Protein AF-A0A396MH64-F1 (afdb_monomer)

Solvent-accessible surface area (backbone atoms only — not comparable to full-atom values): 8131 Å² total; per-residue (Å²): 138,80,82,81,81,84,85,83,88,83,88,75,66,92,89,72,87,84,87,52,98,90,61,86,86,77,86,76,85,70,89,71,80,90,71,83,78,87,67,83,77,67,87,43,72,72,58,65,64,48,90,70,79,46,78,64,88,75,57,76,80,69,100,75,78,72,65,45,98,87,74,48,70,90,85,87,75,62,83,57,73,63,81,90,73,76,70,71,47,77,49,74,50,68,47,98,88,69,49,79,46,77,48,75,50,77,72,130

Nearest PDB structures (foldseek):
  9c3c-assembly1_b  TM=2.239E-01  e=9.172E+00  Oryctolagus cuniculus
  8yt8-assembly1_D  TM=1.771E-01  e=8.077E+00  Mus musculus

Radius of gyration: 21.37 Å; Cα contacts (8 Å, |Δi|>4): 61; chains: 1; bounding box: 52×40×42 Å

Secondary structure (DSSP, 8-state):
----------PPPTT-----TT--------PPP----------SHHHHT-SS----S-----SS-PPPTTS---------S-TTPPPPEEEEEE-TTS-EEEEEE---

Sequence (108 aa):
MGEDLYRVEIILKEGVIIGGPEIKTYRTIGYAESVEFYSPIYDTPEKIVDEKPDIRTTLYWNPYLQIGPDGTAQIEFYSNDLENQQYDIAIEGITPDGKTCKYQIINK

Structure (mmCIF, N/CA/C/O backbone):
data_AF-A0A396MH64-F1
#
_entry.id   AF-A0A396MH64-F1
#
loop_
_atom_site.group_PDB
_atom_site.id
_atom_site.type_symbol
_atom_site.label_atom_id
_atom_site.label_alt_id
_atom_site.label_comp_id
_atom_site.label_asym_id
_atom_site.label_entity_id
_atom_site.label_seq_id
_atom_site.pdbx_PDB_ins_code
_atom_site.Cartn_x
_atom_site.Cartn_y
_atom_site.Cartn_z
_atom_site.occupancy
_atom_site.B_iso_or_equiv
_atom_site.auth_seq_id
_atom_site.auth_comp_id
_atom_site.auth_asym_id
_atom_site.auth_atom_id
_atom_site.pdbx_PDB_model_num
ATOM 1 N N . MET A 1 1 ? -17.823 27.208 14.690 1.00 37.03 1 MET A N 1
ATOM 2 C CA . MET A 1 1 ? -19.199 26.690 14.578 1.00 37.03 1 MET A CA 1
ATOM 3 C C . MET A 1 1 ? -19.413 26.497 13.085 1.00 37.03 1 MET A C 1
ATOM 5 O O . MET A 1 1 ? -19.597 27.482 12.389 1.00 37.03 1 MET A O 1
ATOM 9 N N . GLY A 1 2 ? -19.085 25.304 12.585 1.00 45.47 2 GLY A N 1
ATOM 10 C CA . GLY A 1 2 ? -19.062 25.005 11.149 1.00 45.47 2 GLY A CA 1
ATOM 11 C C . GLY A 1 2 ? -20.457 24.614 10.691 1.00 45.47 2 GLY A C 1
ATOM 12 O O . GLY A 1 2 ? -21.160 23.935 11.431 1.00 45.47 2 GLY A O 1
ATOM 13 N N . GLU A 1 3 ? -20.873 25.101 9.530 1.00 49.53 3 GLU A N 1
ATOM 14 C CA . GLU A 1 3 ? -22.173 24.767 8.958 1.00 49.53 3 GLU A CA 1
ATOM 15 C C . GLU A 1 3 ? -22.172 23.303 8.511 1.00 49.53 3 GLU A C 1
ATOM 17 O O . GLU A 1 3 ? -21.411 22.916 7.622 1.00 49.53 3 GLU A O 1
ATOM 22 N N . ASP A 1 4 ? -23.011 22.482 9.141 1.00 51.47 4 ASP A N 1
ATOM 23 C CA . ASP A 1 4 ? -23.250 21.115 8.696 1.00 51.47 4 ASP A CA 1
ATOM 24 C C . ASP A 1 4 ? -23.993 21.158 7.354 1.00 51.47 4 ASP A C 1
ATOM 26 O O . ASP A 1 4 ? -25.155 21.560 7.258 1.00 51.47 4 ASP A O 1
ATOM 30 N N . LEU A 1 5 ? -23.288 20.782 6.287 1.00 47.69 5 LEU A N 1
ATOM 31 C CA . LEU A 1 5 ? -23.812 20.769 4.928 1.00 47.69 5 LEU A CA 1
ATOM 32 C C . LEU A 1 5 ? -24.744 19.562 4.746 1.00 47.69 5 LEU A C 1
ATOM 34 O O . LEU A 1 5 ? -24.295 18.434 4.536 1.00 47.69 5 LEU A O 1
ATOM 38 N N . TYR A 1 6 ? -26.053 19.794 4.795 1.00 57.09 6 TYR A N 1
ATOM 39 C CA . TYR A 1 6 ? -27.051 18.770 4.485 1.00 57.09 6 TYR A CA 1
ATOM 40 C C . TYR A 1 6 ? -27.000 18.400 2.993 1.00 57.09 6 TYR A C 1
ATOM 42 O O . TYR A 1 6 ? -27.158 19.258 2.122 1.00 57.09 6 TYR A O 1
ATOM 50 N N . ARG A 1 7 ? -26.802 17.110 2.683 1.00 58.75 7 ARG A N 1
ATOM 51 C CA . ARG A 1 7 ? -26.893 16.564 1.318 1.00 58.75 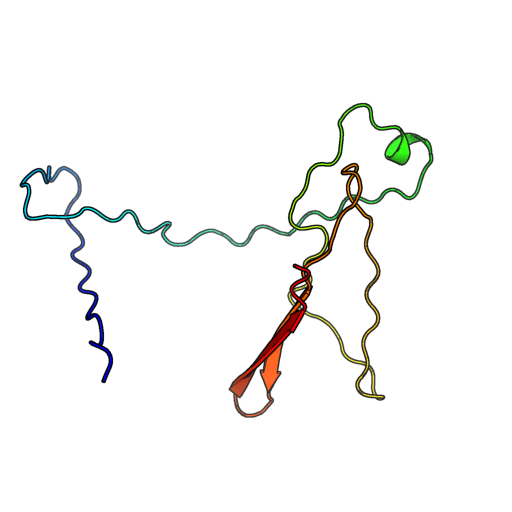7 ARG A CA 1
ATOM 52 C C . ARG A 1 7 ? -28.277 15.950 1.099 1.00 58.75 7 ARG A C 1
ATOM 54 O O . ARG A 1 7 ? -28.659 15.028 1.811 1.00 58.75 7 ARG A O 1
ATOM 61 N N . VAL A 1 8 ? -28.994 16.427 0.083 1.00 63.81 8 VAL A N 1
ATOM 62 C CA . VAL A 1 8 ? -30.247 15.831 -0.404 1.00 63.81 8 VAL A CA 1
ATOM 63 C C . VAL A 1 8 ? -29.987 15.236 -1.785 1.00 63.81 8 VAL A C 1
ATOM 65 O O . VAL A 1 8 ? -29.501 15.933 -2.674 1.00 63.81 8 VAL A O 1
ATOM 68 N N . GLU A 1 9 ? -30.303 13.955 -1.965 1.00 64.38 9 GLU A N 1
ATOM 69 C CA . GLU A 1 9 ? -30.192 13.258 -3.250 1.00 64.38 9 GLU A CA 1
ATOM 70 C C . GLU A 1 9 ? -31.588 13.070 -3.859 1.00 64.38 9 GLU A C 1
ATOM 72 O O . GLU A 1 9 ? -32.482 12.506 -3.230 1.00 64.38 9 GLU A O 1
ATOM 77 N N . ILE A 1 10 ? -31.788 13.561 -5.086 1.00 69.31 10 ILE A N 1
ATOM 78 C CA . ILE A 1 10 ? -33.039 13.417 -5.842 1.00 69.31 10 ILE A CA 1
ATOM 79 C C . ILE A 1 10 ? -32.741 12.568 -7.078 1.00 69.31 10 ILE A C 1
ATOM 81 O O . ILE A 1 10 ? -32.018 12.999 -7.974 1.00 69.31 10 ILE A O 1
ATOM 85 N N . ILE A 1 11 ? -33.303 11.360 -7.126 1.00 70.25 11 ILE A N 1
ATOM 86 C CA . ILE A 1 11 ? -33.163 10.442 -8.261 1.00 70.25 11 ILE A CA 1
ATOM 87 C C . ILE A 1 11 ? -34.317 10.697 -9.232 1.00 70.25 11 ILE A C 1
ATOM 89 O O . ILE A 1 11 ? -35.487 10.543 -8.880 1.00 70.25 11 ILE A O 1
ATOM 93 N N . LEU A 1 12 ? -33.988 11.098 -10.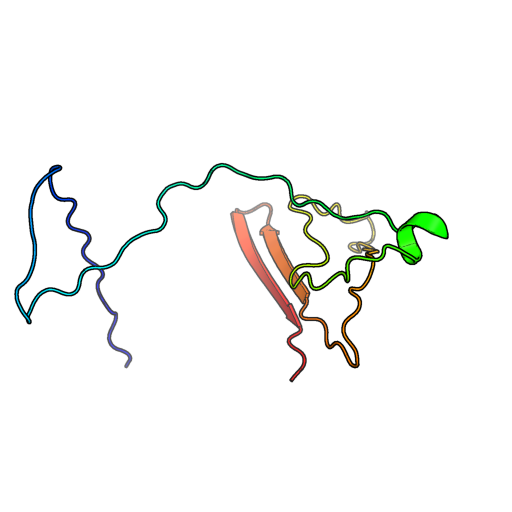458 1.00 68.62 12 LEU A N 1
ATOM 94 C CA . LEU A 1 12 ? -34.969 11.348 -11.510 1.00 68.62 12 LEU A CA 1
ATOM 95 C C . LEU A 1 12 ? -35.208 10.086 -12.342 1.00 68.62 12 LEU A C 1
ATOM 97 O O . LEU A 1 12 ? -34.327 9.240 -12.485 1.00 68.62 12 LEU A O 1
ATOM 101 N N . LYS A 1 13 ? -36.410 9.975 -12.914 1.00 67.12 13 LYS A N 1
ATOM 102 C CA . LYS A 1 13 ? -36.702 8.946 -13.918 1.00 67.12 13 LYS A CA 1
ATOM 103 C C . LYS A 1 13 ? -35.888 9.203 -15.188 1.00 67.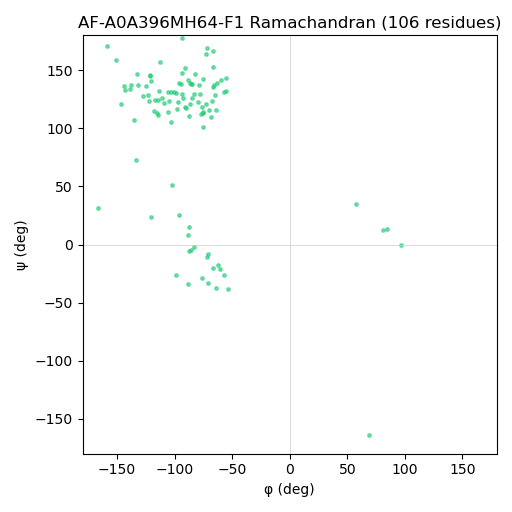12 13 LYS A C 1
ATOM 105 O O . LYS A 1 13 ? -35.546 10.342 -15.505 1.00 67.12 13 LYS A O 1
ATOM 110 N N . GLU A 1 14 ? -35.605 8.133 -15.916 1.00 65.62 14 GLU A N 1
ATOM 111 C CA . GLU A 1 14 ? -34.857 8.176 -17.170 1.00 65.62 14 GLU A CA 1
ATOM 112 C C . GLU A 1 14 ? -35.543 9.105 -18.194 1.00 65.62 14 GLU A C 1
ATOM 114 O O . GLU A 1 14 ? -36.759 9.045 -18.380 1.00 65.62 14 GLU A O 1
ATOM 119 N N . GLY A 1 15 ? -34.773 10.008 -18.814 1.00 62.59 15 GLY A N 1
ATOM 120 C CA . GLY A 1 15 ? -35.264 10.976 -19.808 1.00 62.59 15 GLY A CA 1
ATOM 121 C C . GLY A 1 15 ? -35.603 12.382 -19.288 1.00 62.59 15 GLY A C 1
ATOM 122 O O . GLY A 1 15 ? -35.983 13.240 -20.085 1.00 62.59 15 GLY A O 1
ATOM 123 N N . VAL A 1 16 ? -35.452 12.665 -17.989 1.00 68.62 16 VAL A N 1
ATOM 124 C CA . VAL A 1 16 ? -35.652 14.024 -17.450 1.00 68.62 16 VAL A CA 1
ATOM 125 C C . VAL A 1 16 ? -34.418 14.899 -17.710 1.00 68.62 16 VAL A C 1
ATOM 127 O O . VAL A 1 16 ? -33.320 14.581 -17.257 1.00 68.62 16 VAL A O 1
ATOM 130 N N . ILE A 1 17 ? -34.599 16.029 -18.404 1.00 66.12 17 ILE A N 1
ATOM 131 C CA . ILE A 1 17 ? -33.549 17.037 -18.628 1.00 66.12 17 ILE A CA 1
ATOM 132 C C . ILE A 1 17 ? -33.624 18.108 -17.530 1.00 66.12 17 ILE A C 1
ATOM 134 O O . ILE A 1 17 ? -34.668 18.725 -17.329 1.00 66.12 17 ILE A O 1
ATOM 138 N N . ILE A 1 18 ? -32.506 18.347 -16.843 1.00 66.88 18 ILE A N 1
ATOM 139 C CA . ILE A 1 18 ? -32.343 19.375 -15.801 1.00 66.88 18 ILE A CA 1
ATOM 140 C C . ILE A 1 18 ? -31.347 20.431 -16.296 1.00 66.88 18 ILE A C 1
ATOM 142 O O . ILE A 1 18 ? -30.288 20.076 -16.806 1.00 66.88 18 ILE A O 1
ATOM 146 N N . GLY A 1 19 ? -31.675 21.723 -16.167 1.00 60.31 19 GLY A N 1
ATOM 147 C CA . GLY A 1 19 ? -30.863 22.791 -16.773 1.00 60.31 19 GLY A CA 1
ATOM 148 C C . GLY A 1 19 ? -31.156 24.217 -16.300 1.00 60.31 19 GLY A C 1
ATOM 149 O O . GLY A 1 19 ? -31.019 25.152 -17.083 1.00 60.31 19 GLY A O 1
ATOM 150 N N . GLY A 1 20 ? -31.580 24.400 -15.046 1.00 61.88 20 GLY A N 1
ATOM 151 C CA . GLY A 1 20 ? -31.707 25.728 -14.434 1.00 61.88 20 GLY A CA 1
ATOM 152 C C . GLY A 1 20 ? -30.444 26.118 -13.648 1.00 61.88 20 GLY A C 1
ATOM 153 O O . GLY A 1 20 ? -29.826 25.238 -13.050 1.00 61.88 20 GLY A O 1
ATOM 154 N N . PRO A 1 21 ? -30.070 27.411 -13.583 1.00 59.66 21 PRO A N 1
ATOM 155 C CA . PRO A 1 21 ? -28.871 27.885 -12.875 1.00 59.66 21 PRO A CA 1
ATOM 156 C C . PRO A 1 21 ? -28.880 27.610 -11.360 1.00 59.66 21 PRO A C 1
ATOM 158 O O . PRO A 1 21 ? -27.825 27.626 -10.731 1.00 59.66 21 PRO A O 1
ATOM 161 N N . GLU A 1 22 ? -30.048 27.324 -10.779 1.00 64.38 22 GLU A N 1
ATOM 162 C CA . GLU A 1 22 ? -30.215 27.012 -9.352 1.00 64.38 22 GLU A CA 1
ATOM 163 C C . GLU A 1 22 ? -30.022 25.522 -9.013 1.00 64.38 22 GLU A C 1
ATOM 165 O O . GLU A 1 22 ? -30.020 25.151 -7.841 1.00 64.38 22 GLU A O 1
ATOM 170 N N . ILE A 1 23 ? -29.836 24.649 -10.013 1.00 66.19 23 ILE A N 1
ATOM 171 C CA . ILE A 1 23 ? -29.702 23.198 -9.818 1.00 66.19 23 ILE A CA 1
ATOM 172 C C . ILE A 1 23 ? -28.289 22.757 -10.210 1.00 66.19 23 ILE A C 1
ATOM 174 O O . ILE A 1 23 ? -27.930 22.734 -11.387 1.00 66.19 23 ILE A O 1
ATOM 178 N 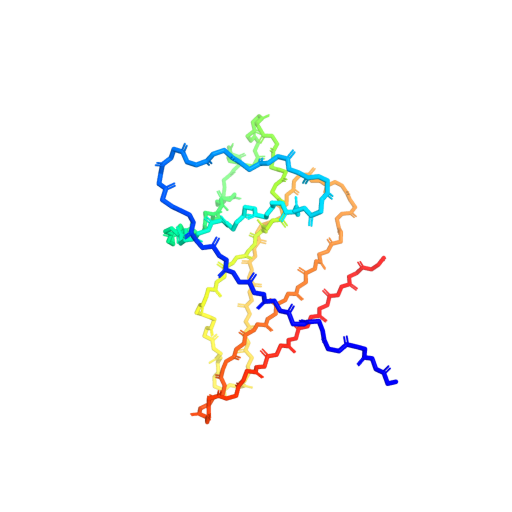N . LYS A 1 24 ? -27.486 22.337 -9.225 1.00 61.81 24 LYS A N 1
ATOM 179 C CA . LYS A 1 24 ? -26.210 21.651 -9.479 1.00 61.81 24 LYS A CA 1
ATOM 180 C C . LYS A 1 24 ? -26.441 20.153 -9.636 1.00 61.81 24 LYS A C 1
ATOM 182 O O . LYS A 1 24 ? -26.913 19.488 -8.719 1.00 61.81 24 LYS A O 1
ATOM 187 N N . THR A 1 25 ? -26.059 19.622 -10.792 1.00 65.50 25 THR A N 1
ATOM 188 C CA . THR A 1 25 ? -26.082 18.179 -11.047 1.00 65.50 25 THR A CA 1
ATOM 189 C C . THR A 1 25 ? -24.798 17.554 -10.515 1.00 65.50 25 THR A C 1
ATOM 191 O O . THR A 1 25 ? -23.704 17.967 -10.895 1.00 65.50 25 THR A O 1
ATOM 194 N N . TYR A 1 26 ? -24.929 16.539 -9.663 1.00 62.47 26 TYR A N 1
ATOM 195 C CA . TYR A 1 26 ? -23.813 15.715 -9.211 1.00 62.47 26 TYR A CA 1
ATOM 196 C C . TYR A 1 26 ? -24.012 14.296 -9.731 1.00 62.47 26 TYR A C 1
ATOM 198 O O . TYR A 1 26 ? -25.043 13.675 -9.487 1.00 62.47 26 TYR A O 1
ATOM 206 N N . ARG A 1 27 ? -23.021 13.776 -10.455 1.00 63.34 27 ARG A N 1
ATOM 207 C CA . ARG A 1 27 ? -22.994 12.370 -10.850 1.00 63.34 27 ARG A CA 1
ATOM 208 C C . ARG A 1 27 ? -22.328 11.582 -9.730 1.00 63.34 27 ARG A C 1
ATOM 210 O O . ARG A 1 27 ? -21.131 11.737 -9.509 1.00 63.34 27 ARG A O 1
ATOM 217 N N . THR A 1 28 ? -23.098 10.756 -9.026 1.00 63.81 28 THR A N 1
ATOM 218 C CA . THR A 1 28 ? -22.505 9.728 -8.166 1.00 63.81 28 THR A CA 1
ATOM 219 C C . THR A 1 28 ? -21.980 8.597 -9.044 1.00 63.81 28 THR A C 1
ATOM 221 O O . THR A 1 28 ? -22.578 8.271 -10.072 1.00 63.81 28 THR A O 1
ATOM 224 N N . ILE A 1 29 ? -20.845 8.020 -8.665 1.00 67.12 29 ILE A N 1
ATOM 225 C CA . ILE A 1 29 ? -20.185 6.941 -9.417 1.00 67.12 29 ILE A CA 1
ATOM 226 C C . ILE A 1 29 ? -20.987 5.627 -9.324 1.00 67.12 29 ILE A C 1
ATOM 228 O O . ILE A 1 29 ? -20.723 4.690 -10.068 1.00 67.12 29 ILE A O 1
ATOM 232 N N . GLY A 1 30 ? -22.022 5.594 -8.473 1.00 73.19 30 GLY A N 1
ATOM 233 C CA . GLY A 1 30 ? -22.876 4.432 -8.260 1.00 73.19 30 GLY A CA 1
ATOM 234 C C . GLY A 1 30 ? -22.133 3.297 -7.559 1.00 73.19 30 GLY A C 1
ATOM 235 O O . GLY A 1 30 ? -21.073 3.497 -6.966 1.00 73.19 30 GLY A O 1
ATOM 236 N N . TYR A 1 31 ? -22.715 2.102 -7.616 1.00 67.94 31 TYR A N 1
ATOM 237 C CA . TYR A 1 31 ? -22.045 0.872 -7.211 1.00 67.94 31 TYR A CA 1
ATOM 238 C C . TYR A 1 31 ? -20.995 0.504 -8.266 1.00 67.94 31 TYR A C 1
ATOM 240 O O . TYR A 1 31 ? -21.337 0.320 -9.434 1.00 67.94 31 TYR A O 1
ATOM 248 N N . ALA A 1 32 ? -19.733 0.406 -7.856 1.00 70.56 32 ALA A N 1
ATOM 249 C CA . ALA A 1 32 ? -18.665 -0.160 -8.666 1.00 70.56 32 ALA A CA 1
ATOM 250 C C . ALA A 1 32 ? -18.447 -1.609 -8.225 1.00 70.56 32 ALA A C 1
ATOM 252 O O . ALA A 1 32 ? -18.325 -1.876 -7.027 1.00 70.56 32 ALA A O 1
ATOM 253 N N . GLU A 1 33 ? -18.409 -2.540 -9.177 1.00 72.06 33 GLU A N 1
ATOM 254 C CA . GLU A 1 33 ? -18.021 -3.916 -8.876 1.00 72.06 33 GLU A CA 1
ATOM 255 C C . GLU A 1 33 ? -16.602 -3.939 -8.298 1.00 72.06 33 GLU A C 1
ATOM 257 O O . GLU A 1 33 ? -15.727 -3.177 -8.721 1.00 72.06 33 GLU A O 1
ATOM 262 N N . SER A 1 34 ? -16.379 -4.806 -7.308 1.00 68.31 34 SER A N 1
ATOM 263 C CA . SER A 1 34 ? -15.048 -4.985 -6.739 1.00 68.31 34 SER A CA 1
ATOM 264 C C . SER A 1 34 ? -14.127 -5.532 -7.821 1.00 68.31 34 SER A C 1
ATOM 266 O O . SER A 1 34 ? -14.306 -6.656 -8.283 1.00 68.31 34 SER A O 1
ATOM 268 N N . VAL A 1 35 ? -13.123 -4.750 -8.196 1.00 68.44 35 VAL A N 1
ATOM 269 C CA . VAL A 1 35 ? -12.012 -5.218 -9.022 1.00 68.44 35 VAL A CA 1
ATOM 270 C C . VAL A 1 35 ? -10.866 -5.633 -8.113 1.00 68.44 35 VAL A C 1
ATOM 272 O O . VAL A 1 35 ? -10.579 -4.971 -7.114 1.00 68.44 35 VAL A O 1
ATOM 275 N N . GLU A 1 36 ? -10.225 -6.750 -8.435 1.00 70.38 36 GLU A N 1
ATOM 276 C CA . GLU A 1 36 ? -8.983 -7.129 -7.774 1.00 70.38 36 GLU A CA 1
ATOM 277 C C . GLU A 1 36 ? -7.896 -6.117 -8.147 1.00 70.38 36 GLU A C 1
ATOM 279 O O . GLU A 1 36 ? -7.766 -5.712 -9.307 1.00 70.38 36 GLU A O 1
ATOM 284 N N . PHE A 1 37 ? -7.124 -5.677 -7.157 1.00 78.25 37 PHE A N 1
ATOM 285 C CA . PHE A 1 37 ? -5.977 -4.828 -7.430 1.00 78.25 37 PHE A CA 1
ATOM 286 C C . PHE A 1 37 ? -4.847 -5.685 -8.004 1.00 78.25 37 PHE A C 1
ATOM 288 O O . PHE A 1 37 ? -4.287 -6.534 -7.314 1.00 78.25 37 PHE A O 1
ATOM 295 N N . TYR A 1 38 ? -4.498 -5.448 -9.267 1.00 70.88 38 TYR A N 1
ATOM 296 C CA . TYR A 1 38 ? -3.370 -6.121 -9.897 1.00 70.88 38 TYR A CA 1
ATOM 297 C C . TYR A 1 38 ? -2.042 -5.524 -9.414 1.00 70.88 38 TYR A C 1
ATOM 299 O O . TYR A 1 38 ? -1.745 -4.352 -9.664 1.00 70.88 38 TYR A O 1
ATOM 307 N N . SER A 1 39 ? -1.227 -6.354 -8.762 1.00 75.50 39 SER A N 1
ATOM 308 C CA . SER A 1 39 ? 0.163 -6.048 -8.424 1.00 75.50 39 SER A CA 1
ATOM 309 C C . SER A 1 39 ? 1.085 -6.791 -9.402 1.00 75.50 39 SER A C 1
ATOM 311 O O . SER A 1 39 ? 1.224 -8.009 -9.277 1.00 75.50 39 SER A O 1
ATOM 313 N N . PRO A 1 40 ? 1.703 -6.107 -10.383 1.00 78.25 40 PRO A N 1
ATOM 314 C CA . PRO A 1 40 ? 2.691 -6.700 -11.269 1.00 78.25 40 PRO A CA 1
ATOM 315 C C . PRO A 1 40 ? 3.827 -7.329 -10.463 1.00 78.25 40 PRO A C 1
ATOM 317 O O . PRO A 1 40 ? 4.237 -6.811 -9.422 1.00 78.25 40 PRO A O 1
ATOM 320 N N . ILE A 1 41 ? 4.330 -8.452 -10.966 1.00 80.94 41 ILE A N 1
ATOM 321 C CA . ILE A 1 41 ? 5.458 -9.171 -10.382 1.00 80.94 41 ILE A CA 1
ATOM 322 C C . ILE A 1 41 ? 6.673 -8.912 -11.270 1.00 80.94 41 ILE A C 1
ATOM 324 O O . ILE A 1 41 ? 6.695 -9.384 -12.404 1.00 80.94 41 ILE A O 1
ATOM 328 N N . TYR A 1 42 ? 7.680 -8.207 -10.756 1.00 83.94 42 TYR A N 1
ATOM 329 C CA . TYR A 1 42 ? 8.934 -7.902 -11.460 1.00 83.94 42 TYR A CA 1
ATOM 330 C C . TYR A 1 42 ? 10.078 -8.814 -10.987 1.00 83.94 42 TYR A C 1
ATOM 332 O O . TYR A 1 42 ? 11.138 -8.368 -10.561 1.00 83.94 42 TYR A O 1
ATOM 340 N N . ASP A 1 43 ? 9.840 -10.123 -10.993 1.00 85.62 43 ASP A N 1
ATOM 341 C CA . ASP A 1 43 ? 10.748 -11.155 -10.466 1.00 85.62 43 ASP A CA 1
ATOM 342 C C . ASP A 1 43 ? 11.811 -11.640 -11.466 1.00 85.62 43 ASP A C 1
ATOM 344 O O . ASP A 1 43 ? 12.673 -12.446 -11.119 1.00 85.62 43 ASP A O 1
ATOM 348 N N . THR A 1 44 ? 11.752 -11.171 -12.711 1.00 86.44 44 THR A N 1
ATOM 349 C CA . THR A 1 44 ? 12.602 -11.624 -13.819 1.00 86.44 44 THR A CA 1
ATOM 350 C C . THR A 1 44 ? 13.173 -10.429 -14.580 1.00 86.44 44 THR A C 1
ATOM 352 O O . THR A 1 44 ? 12.482 -9.412 -14.700 1.00 86.44 44 THR A O 1
ATOM 355 N N . PRO A 1 45 ? 14.404 -10.523 -15.122 1.00 84.06 45 PRO A N 1
ATOM 356 C CA . PRO A 1 45 ? 15.003 -9.447 -15.911 1.00 84.06 45 PRO A CA 1
ATOM 357 C C . PRO A 1 45 ? 14.111 -8.984 -17.064 1.00 84.06 45 PRO A C 1
ATOM 359 O O . PRO A 1 45 ? 14.003 -7.791 -17.316 1.00 84.06 45 PRO A O 1
ATOM 362 N N . GLU A 1 46 ? 13.420 -9.911 -17.726 1.00 83.06 46 GLU A N 1
ATOM 363 C CA . GLU A 1 46 ? 12.534 -9.610 -18.849 1.00 83.06 46 GLU A CA 1
ATOM 364 C C . GLU A 1 46 ? 11.340 -8.746 -18.429 1.00 83.06 46 GLU A C 1
ATOM 366 O O . GLU A 1 46 ? 10.950 -7.852 -19.171 1.00 83.06 46 GLU A O 1
ATOM 371 N N . LYS A 1 47 ? 10.777 -8.979 -17.235 1.00 81.44 47 LYS A N 1
ATOM 372 C CA . LYS A 1 47 ? 9.663 -8.176 -16.706 1.00 81.44 47 LYS A CA 1
ATOM 373 C C . LYS A 1 47 ? 10.119 -6.815 -16.189 1.00 81.44 47 LYS A C 1
ATOM 375 O O . LYS A 1 47 ? 9.333 -5.880 -16.199 1.00 81.44 47 LYS A O 1
ATOM 380 N N . ILE A 1 48 ? 11.364 -6.709 -15.725 1.00 80.25 48 ILE A N 1
ATOM 381 C CA . ILE A 1 48 ? 11.957 -5.441 -15.271 1.00 80.25 48 ILE A CA 1
ATOM 382 C C . ILE A 1 48 ? 12.233 -4.510 -16.461 1.00 80.25 48 ILE A C 1
ATOM 384 O O . ILE A 1 48 ? 12.133 -3.298 -16.323 1.00 80.25 48 ILE A O 1
ATOM 388 N N . VAL A 1 49 ? 12.581 -5.067 -17.624 1.00 79.94 49 VAL A N 1
ATOM 389 C CA . VAL A 1 49 ? 12.924 -4.308 -18.842 1.00 79.94 49 VAL A CA 1
ATOM 390 C C . VAL A 1 49 ? 11.712 -4.184 -19.783 1.00 79.94 49 VAL A C 1
ATOM 392 O O . VAL A 1 49 ? 11.877 -4.038 -20.991 1.00 79.94 49 VAL A O 1
ATOM 395 N N . ASP A 1 50 ? 10.483 -4.263 -19.256 1.00 78.12 50 ASP A N 1
ATOM 396 C CA . ASP A 1 50 ? 9.277 -4.023 -20.058 1.00 78.12 50 ASP A CA 1
ATOM 397 C C . ASP A 1 50 ? 9.369 -2.634 -20.721 1.00 78.12 50 ASP A C 1
ATOM 399 O O . ASP A 1 50 ? 9.726 -1.640 -20.088 1.00 78.12 50 ASP A O 1
ATOM 403 N N . GLU A 1 51 ? 9.082 -2.559 -22.023 1.00 74.75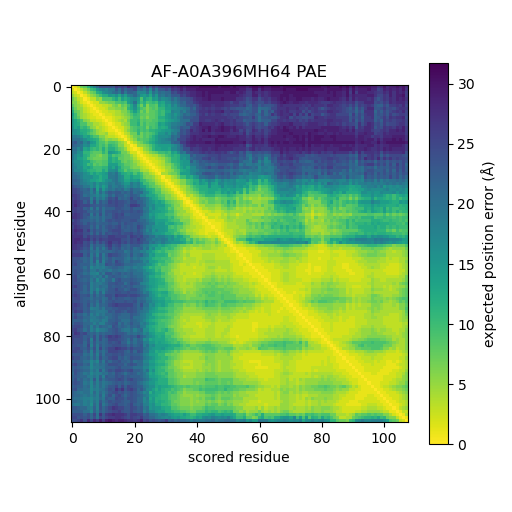 51 GLU A N 1
ATOM 404 C CA . GLU A 1 51 ? 9.143 -1.302 -22.778 1.00 74.75 51 GLU A CA 1
ATOM 405 C C . GLU A 1 51 ? 8.074 -0.302 -22.320 1.00 74.75 51 GLU A C 1
ATOM 407 O O . GLU A 1 51 ? 8.184 0.901 -22.585 1.00 74.75 51 GLU A O 1
ATOM 412 N N . LYS A 1 52 ? 7.015 -0.781 -21.656 1.00 85.75 52 LYS A N 1
ATOM 413 C CA . LYS A 1 52 ? 5.959 0.074 -21.133 1.00 85.75 52 LYS A CA 1
ATOM 414 C C . LYS A 1 52 ? 6.287 0.513 -19.699 1.00 85.75 52 LYS A C 1
ATOM 416 O O . LYS A 1 52 ? 6.255 -0.327 -18.805 1.00 85.75 52 LYS A O 1
ATOM 421 N N . PRO A 1 53 ? 6.457 1.823 -19.447 1.00 87.19 53 PRO A N 1
ATOM 422 C CA . PRO A 1 53 ? 6.753 2.311 -18.107 1.00 87.19 53 PRO A CA 1
ATOM 423 C C . PRO A 1 53 ? 5.584 2.074 -17.142 1.00 87.19 53 PRO A C 1
ATOM 425 O O . PRO A 1 53 ? 4.415 2.339 -17.466 1.00 87.19 53 PRO A O 1
ATOM 428 N N . ASP A 1 54 ? 5.908 1.633 -15.930 1.00 87.81 54 ASP A N 1
ATOM 429 C CA . ASP A 1 54 ? 5.005 1.582 -14.792 1.00 87.81 54 ASP A CA 1
ATOM 430 C C . ASP A 1 54 ? 4.834 2.987 -14.210 1.00 87.81 54 ASP A C 1
ATOM 432 O O . ASP A 1 54 ? 5.749 3.571 -13.639 1.00 87.81 54 ASP A O 1
ATOM 436 N N . ILE A 1 55 ? 3.629 3.535 -14.345 1.00 89.50 55 ILE A N 1
ATOM 437 C CA . ILE A 1 55 ? 3.250 4.857 -13.823 1.00 89.50 55 ILE A CA 1
ATOM 438 C C . ILE A 1 55 ? 2.078 4.766 -12.840 1.00 89.50 55 ILE A C 1
ATOM 440 O O . ILE A 1 55 ? 1.313 5.720 -12.671 1.00 89.50 55 ILE A O 1
ATOM 444 N N . ARG A 1 56 ? 1.871 3.595 -12.221 1.00 88.88 56 ARG A N 1
ATOM 445 C CA . ARG A 1 56 ? 0.775 3.387 -11.268 1.00 88.88 56 ARG A CA 1
ATOM 446 C C . ARG A 1 56 ? 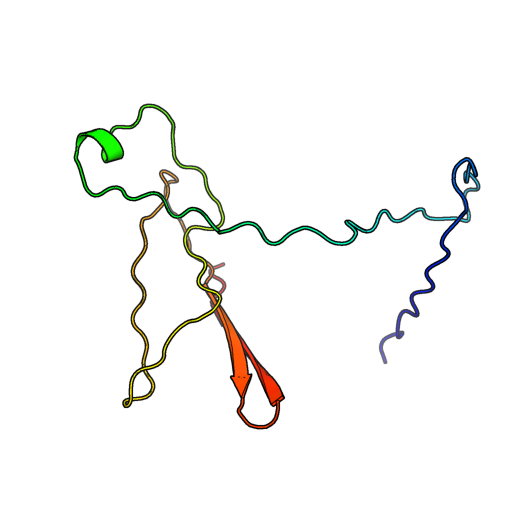0.940 4.296 -10.052 1.00 88.88 56 ARG A C 1
ATOM 448 O O . ARG A 1 56 ? 2.036 4.460 -9.523 1.00 88.88 56 ARG A O 1
ATOM 455 N N . THR A 1 57 ? -0.172 4.859 -9.586 1.00 89.06 57 THR A N 1
ATOM 456 C CA . THR A 1 57 ? -0.227 5.684 -8.368 1.00 89.06 57 THR A CA 1
ATOM 457 C C . THR A 1 57 ? -0.464 4.846 -7.115 1.00 89.06 57 THR A C 1
ATOM 459 O O . THR A 1 57 ? 0.064 5.155 -6.052 1.00 89.06 57 THR A O 1
ATOM 462 N N . THR A 1 58 ? -1.228 3.760 -7.234 1.00 91.06 58 THR A N 1
ATOM 463 C CA . THR A 1 58 ? -1.379 2.744 -6.190 1.00 91.06 58 THR A CA 1
ATOM 464 C C . THR A 1 58 ? -0.441 1.591 -6.515 1.00 91.06 58 THR A C 1
ATOM 466 O O . THR A 1 58 ? -0.593 0.955 -7.555 1.00 91.06 58 THR A O 1
ATOM 469 N N . LEU A 1 59 ? 0.535 1.340 -5.641 1.00 91.25 59 LEU A N 1
ATOM 470 C CA . LEU A 1 59 ? 1.548 0.290 -5.828 1.00 91.25 59 LEU A CA 1
ATOM 471 C C . LEU A 1 59 ? 1.225 -0.988 -5.055 1.00 91.25 59 LEU A C 1
ATOM 473 O O . LEU A 1 59 ? 1.618 -2.073 -5.473 1.00 91.25 59 LEU A O 1
ATOM 477 N N . TYR A 1 60 ? 0.470 -0.857 -3.965 1.00 91.38 60 TYR A N 1
ATOM 478 C CA . TYR A 1 60 ? 0.068 -1.954 -3.099 1.00 91.38 60 TYR A CA 1
ATOM 479 C C . TYR A 1 60 ? -1.351 -1.731 -2.578 1.00 91.38 60 TYR A C 1
ATOM 481 O O . TYR A 1 60 ? -1.698 -0.631 -2.146 1.00 91.38 60 TYR A O 1
ATOM 489 N N . TRP A 1 61 ? -2.155 -2.792 -2.586 1.00 90.75 61 TRP A N 1
ATOM 490 C CA . TRP A 1 61 ? -3.473 -2.828 -1.965 1.00 90.75 61 TRP A CA 1
ATOM 491 C C . TRP A 1 61 ? -3.740 -4.235 -1.439 1.00 90.75 61 TRP A C 1
ATOM 493 O O . TRP A 1 61 ? -3.739 -5.198 -2.204 1.00 90.75 61 TRP A O 1
ATOM 503 N N . ASN A 1 62 ? -3.982 -4.349 -0.135 1.00 90.62 62 ASN A N 1
ATOM 504 C CA . ASN A 1 62 ? -4.379 -5.597 0.499 1.00 90.62 62 ASN A CA 1
ATOM 505 C C . ASN A 1 62 ? -5.544 -5.324 1.464 1.00 90.62 62 ASN A C 1
ATOM 507 O O . ASN A 1 62 ? -5.317 -4.750 2.531 1.00 90.62 62 ASN A O 1
ATOM 511 N N . PRO A 1 63 ? -6.782 -5.731 1.123 1.00 88.75 63 PRO A N 1
ATOM 512 C CA . PRO A 1 63 ? -7.945 -5.515 1.983 1.00 88.75 63 PRO A CA 1
ATOM 513 C C . PRO A 1 63 ? -7.944 -6.416 3.228 1.00 88.75 63 PRO A C 1
ATOM 515 O O . PRO A 1 63 ? -8.762 -6.222 4.124 1.00 88.75 63 PRO A O 1
ATOM 518 N N . TYR A 1 64 ? -7.053 -7.410 3.290 1.00 87.75 64 TYR A N 1
ATOM 519 C CA . TYR A 1 64 ? -6.956 -8.366 4.384 1.00 87.75 64 TYR A CA 1
ATOM 520 C C . TYR A 1 64 ? -5.498 -8.548 4.824 1.00 87.75 64 TYR A C 1
ATOM 522 O O . TYR A 1 64 ? -4.848 -9.567 4.575 1.00 87.75 64 TYR A O 1
ATOM 530 N N . LEU A 1 65 ? -4.970 -7.522 5.492 1.00 88.19 65 LEU A N 1
ATOM 531 C CA . LEU A 1 65 ? -3.645 -7.575 6.098 1.00 88.19 65 LEU A CA 1
ATOM 532 C C . LEU A 1 65 ? -3.687 -8.412 7.384 1.00 88.19 65 LEU A C 1
ATOM 534 O O . LEU A 1 65 ? -4.309 -8.022 8.373 1.00 88.19 65 LEU A O 1
ATOM 538 N N . GLN A 1 66 ? -3.014 -9.562 7.379 1.00 87.81 66 GLN A N 1
ATOM 539 C CA . GLN A 1 66 ? -2.845 -10.378 8.579 1.00 87.81 66 GLN A CA 1
ATOM 540 C C . GLN A 1 66 ? -1.757 -9.783 9.472 1.00 87.81 66 GLN A C 1
ATOM 542 O O . GLN A 1 66 ? -0.646 -9.512 9.020 1.00 87.81 66 GLN A O 1
ATOM 547 N N . ILE A 1 67 ? -2.087 -9.607 10.749 1.00 89.31 67 ILE A N 1
ATOM 548 C CA . ILE A 1 67 ? -1.160 -9.130 11.773 1.00 89.31 67 ILE A CA 1
ATOM 549 C C . ILE A 1 67 ? -0.666 -10.340 12.564 1.00 89.31 67 ILE A C 1
ATOM 551 O O . ILE A 1 67 ? -1.461 -11.191 12.973 1.00 89.31 67 ILE A O 1
ATOM 555 N N . GLY A 1 68 ? 0.650 -10.425 12.747 1.00 89.31 68 GLY A N 1
ATOM 556 C CA . GLY A 1 68 ? 1.302 -11.488 13.493 1.00 89.31 68 GLY A CA 1
ATOM 557 C C . GLY A 1 68 ? 0.960 -11.467 14.991 1.00 89.31 68 GLY A C 1
ATOM 558 O O . GLY A 1 68 ? 0.430 -10.481 15.509 1.00 89.31 68 GLY A O 1
ATOM 559 N N . PRO A 1 69 ? 1.278 -12.546 15.731 1.00 90.88 69 PRO A N 1
ATOM 560 C CA . PRO A 1 69 ? 1.030 -12.632 17.175 1.00 90.88 69 PRO A CA 1
ATOM 561 C C . PRO A 1 69 ? 1.753 -11.564 18.011 1.00 90.88 69 PRO A C 1
ATOM 563 O O . PRO A 1 69 ? 1.364 -11.299 19.145 1.00 90.88 69 PRO A O 1
ATOM 566 N N . ASP A 1 70 ? 2.812 -10.971 17.465 1.00 94.81 70 ASP A N 1
ATOM 567 C CA . ASP A 1 70 ? 3.587 -9.873 18.043 1.00 94.81 70 ASP A CA 1
ATOM 568 C C . ASP A 1 70 ? 2.960 -8.488 17.790 1.00 94.81 70 ASP A C 1
ATOM 570 O O . ASP A 1 70 ? 3.481 -7.477 18.259 1.00 94.81 70 ASP A O 1
ATOM 574 N N . GLY A 1 71 ? 1.838 -8.433 17.065 1.00 87.69 71 GLY A N 1
ATOM 575 C CA . GLY A 1 71 ? 1.154 -7.196 16.709 1.00 87.69 71 GLY A CA 1
ATOM 576 C C . GLY A 1 71 ? 1.768 -6.464 15.516 1.00 87.69 71 GLY A C 1
ATOM 577 O O . GLY A 1 71 ? 1.413 -5.308 15.289 1.00 87.69 71 GLY A O 1
ATOM 578 N N . THR A 1 72 ? 2.667 -7.097 14.753 1.00 90.50 72 THR A N 1
ATOM 579 C CA . THR A 1 72 ? 3.305 -6.482 13.581 1.00 90.50 72 THR A CA 1
ATOM 580 C C . THR A 1 72 ? 2.885 -7.154 12.274 1.00 90.50 72 THR A C 1
ATOM 582 O O . THR A 1 72 ? 2.413 -8.290 12.247 1.00 90.50 72 THR A O 1
ATOM 585 N N . ALA A 1 73 ? 3.011 -6.426 11.168 1.00 90.25 73 ALA A N 1
ATOM 586 C CA . ALA A 1 73 ? 2.841 -6.955 9.822 1.00 90.25 73 ALA A CA 1
ATOM 587 C C . ALA A 1 73 ? 3.945 -6.381 8.931 1.00 90.25 73 ALA A C 1
ATOM 589 O O . ALA A 1 73 ? 4.250 -5.190 9.012 1.00 90.25 73 ALA A O 1
ATOM 590 N N . GLN A 1 74 ? 4.528 -7.224 8.082 1.00 91.25 74 GLN A N 1
ATOM 591 C CA . GLN A 1 74 ? 5.502 -6.815 7.074 1.00 91.25 74 GLN A CA 1
ATOM 592 C C . GLN A 1 74 ? 4.833 -6.835 5.702 1.00 91.25 74 GLN A C 1
ATOM 594 O O . GLN A 1 74 ? 4.172 -7.809 5.342 1.00 91.25 74 GLN A O 1
ATOM 599 N N . ILE A 1 75 ? 5.005 -5.751 4.949 1.00 89.94 75 ILE A N 1
ATOM 600 C CA . ILE A 1 75 ? 4.537 -5.632 3.570 1.00 89.94 75 ILE A CA 1
ATOM 601 C C . ILE A 1 75 ? 5.729 -5.368 2.658 1.00 89.94 75 ILE A C 1
ATOM 603 O O . ILE A 1 75 ? 6.632 -4.609 3.006 1.00 89.94 75 ILE A O 1
ATOM 607 N N . GLU A 1 76 ? 5.709 -5.989 1.488 1.00 90.31 76 GLU A N 1
ATOM 608 C CA . GLU A 1 76 ? 6.704 -5.809 0.438 1.00 90.31 76 GLU A CA 1
ATOM 609 C C . GLU A 1 76 ? 5.963 -5.584 -0.876 1.00 90.31 76 GLU A C 1
ATOM 611 O O . GLU A 1 76 ? 4.943 -6.223 -1.149 1.00 90.31 76 GLU A O 1
ATOM 616 N N . PHE A 1 77 ? 6.440 -4.629 -1.667 1.00 90.25 77 PHE A N 1
ATOM 617 C CA . PHE A 1 77 ? 5.840 -4.262 -2.941 1.00 90.25 77 PHE A CA 1
ATOM 618 C C . PHE A 1 77 ? 6.909 -3.721 -3.886 1.00 90.25 77 PHE A C 1
ATOM 620 O O . PHE A 1 77 ? 7.972 -3.273 -3.456 1.00 90.25 77 PHE A O 1
ATOM 627 N N . TYR A 1 78 ? 6.608 -3.754 -5.178 1.00 89.56 78 TYR A N 1
ATOM 628 C CA . TYR A 1 78 ? 7.468 -3.183 -6.205 1.00 89.56 78 TYR A CA 1
ATOM 629 C C . TYR A 1 78 ? 7.150 -1.702 -6.441 1.00 89.56 78 TYR A C 1
ATOM 631 O O . TYR A 1 78 ? 5.980 -1.309 -6.442 1.00 89.56 78 TYR A O 1
ATOM 639 N N . SER A 1 79 ? 8.186 -0.888 -6.659 1.00 89.69 79 SER A N 1
ATOM 640 C CA . SER A 1 79 ? 8.046 0.522 -7.036 1.00 89.69 79 SER A CA 1
ATOM 641 C C . SER A 1 79 ? 7.559 0.686 -8.481 1.00 89.69 79 SER A C 1
ATOM 643 O O . SER A 1 79 ? 7.517 -0.277 -9.243 1.00 89.69 79 SER A O 1
ATOM 645 N N . ASN A 1 80 ? 7.187 1.914 -8.844 1.00 89.69 80 ASN A N 1
ATOM 646 C CA . ASN A 1 80 ? 6.975 2.317 -10.234 1.00 89.69 80 ASN A CA 1
ATOM 647 C C . ASN A 1 80 ? 8.257 2.932 -10.825 1.00 89.69 80 ASN A C 1
ATOM 649 O O . ASN A 1 80 ? 9.254 3.094 -10.118 1.00 89.69 80 ASN A O 1
ATOM 653 N N . ASP A 1 81 ? 8.209 3.304 -12.105 1.00 89.81 81 ASP A N 1
ATOM 654 C CA . ASP A 1 81 ? 9.351 3.850 -12.854 1.00 89.81 81 ASP A CA 1
ATOM 655 C C . ASP A 1 81 ? 9.489 5.375 -12.718 1.00 89.81 81 ASP A C 1
ATOM 657 O O . ASP A 1 81 ? 10.171 6.031 -13.507 1.00 89.81 81 ASP A O 1
ATOM 661 N N . LEU A 1 82 ? 8.808 5.975 -11.740 1.00 89.38 82 LEU A N 1
ATOM 662 C CA . LEU A 1 82 ? 8.856 7.412 -11.516 1.00 89.38 82 LEU A CA 1
ATOM 663 C C . LEU A 1 82 ? 10.053 7.779 -10.613 1.00 89.38 82 LEU A C 1
ATOM 665 O O . LEU A 1 82 ? 10.373 7.099 -9.636 1.00 89.38 82 LEU A O 1
ATOM 669 N N . GLU A 1 83 ? 10.741 8.870 -10.952 1.00 88.12 83 GLU A N 1
ATOM 670 C CA . GLU A 1 83 ? 11.911 9.346 -10.207 1.00 88.12 83 GLU A CA 1
ATOM 671 C C . GLU A 1 83 ? 11.525 10.169 -8.968 1.00 88.12 83 GLU A C 1
ATOM 673 O O . GLU A 1 83 ? 10.588 10.966 -8.993 1.00 88.12 83 GLU A O 1
ATOM 678 N N . ASN A 1 84 ? 12.338 10.072 -7.906 1.00 85.00 84 ASN A N 1
ATOM 679 C CA . ASN A 1 84 ? 12.174 10.819 -6.647 1.00 85.00 84 ASN A CA 1
ATOM 680 C C . ASN A 1 84 ? 10.818 10.587 -5.957 1.00 85.00 84 ASN A C 1
ATOM 682 O O . ASN A 1 84 ? 10.264 11.496 -5.332 1.00 85.00 84 ASN A O 1
ATOM 686 N N . GLN A 1 85 ? 10.290 9.365 -6.051 1.00 82.88 85 GLN A N 1
ATOM 687 C CA . GLN A 1 85 ? 8.989 9.038 -5.487 1.00 82.88 85 GLN A CA 1
ATOM 688 C C . GLN A 1 85 ? 8.961 9.140 -3.966 1.00 82.88 85 GLN A C 1
ATOM 690 O O . GLN A 1 85 ? 9.753 8.527 -3.247 1.00 82.88 85 GLN A O 1
ATOM 695 N N . GLN A 1 86 ? 7.971 9.880 -3.485 1.00 89.19 86 GLN A N 1
ATOM 696 C CA . GLN A 1 86 ? 7.503 9.808 -2.117 1.00 89.19 86 GLN A CA 1
ATOM 697 C C . GLN A 1 86 ? 6.289 8.877 -2.063 1.00 89.19 86 GLN A C 1
ATOM 699 O O . GLN A 1 86 ? 5.430 8.912 -2.945 1.00 89.19 86 GLN A O 1
ATOM 704 N N . TYR A 1 87 ? 6.219 8.045 -1.026 1.00 89.94 87 TYR A N 1
ATOM 705 C CA . TYR A 1 87 ? 5.111 7.112 -0.840 1.00 89.94 87 TYR A CA 1
ATOM 706 C C . TYR A 1 87 ? 4.155 7.620 0.228 1.00 89.94 87 TYR A C 1
ATOM 708 O O . TYR A 1 87 ? 4.585 7.947 1.336 1.00 89.94 87 TYR A O 1
ATOM 716 N N . ASP A 1 88 ? 2.868 7.610 -0.094 1.00 93.00 88 ASP A N 1
ATOM 717 C CA . ASP A 1 88 ? 1.804 7.765 0.886 1.00 93.00 88 ASP A CA 1
ATOM 718 C C . ASP A 1 88 ? 1.343 6.381 1.339 1.00 93.00 88 ASP A C 1
ATOM 720 O O . ASP A 1 88 ? 1.043 5.508 0.523 1.00 93.00 88 ASP A O 1
ATOM 724 N N . ILE A 1 89 ? 1.280 6.178 2.653 1.00 92.19 89 ILE A N 1
ATOM 725 C CA . ILE A 1 89 ? 0.856 4.909 3.250 1.00 92.19 89 ILE A CA 1
ATOM 726 C C . ILE A 1 89 ? -0.418 5.172 4.036 1.00 92.19 89 ILE A C 1
ATOM 728 O O . ILE A 1 89 ? -0.420 6.009 4.936 1.00 92.19 89 ILE A O 1
ATOM 732 N N . ALA A 1 90 ? -1.486 4.442 3.725 1.00 93.56 90 ALA A N 1
ATOM 733 C CA . ALA A 1 90 ? -2.733 4.454 4.478 1.00 93.56 90 ALA A CA 1
ATOM 734 C C . ALA A 1 90 ? -3.073 3.032 4.934 1.00 93.56 90 ALA A C 1
ATOM 736 O O . ALA A 1 90 ? -3.095 2.105 4.127 1.00 93.56 90 ALA A O 1
ATOM 737 N N . ILE A 1 91 ? -3.341 2.870 6.228 1.00 92.38 91 ILE A N 1
ATOM 738 C CA . ILE A 1 91 ? -3.792 1.614 6.828 1.00 92.38 91 ILE A CA 1
ATOM 739 C C . ILE A 1 91 ? -5.122 1.897 7.510 1.00 92.38 91 ILE A C 1
ATOM 741 O O . ILE A 1 91 ? -5.216 2.774 8.370 1.00 92.38 91 ILE A O 1
ATOM 745 N N . GLU A 1 92 ? -6.149 1.153 7.124 1.00 93.00 92 GLU A N 1
ATOM 746 C CA . GLU A 1 92 ? -7.485 1.238 7.700 1.00 93.00 92 GLU A CA 1
ATOM 747 C C . GLU A 1 92 ? -7.876 -0.130 8.257 1.00 93.00 92 GLU A C 1
ATOM 749 O O . GLU A 1 92 ? -7.473 -1.169 7.736 1.00 93.00 92 GLU A O 1
ATOM 754 N N . GLY A 1 93 ? -8.629 -0.135 9.352 1.00 91.50 93 GLY A N 1
ATOM 755 C CA . GLY A 1 93 ? -9.024 -1.368 10.019 1.00 91.50 93 GLY A CA 1
ATOM 756 C C . GLY A 1 93 ? -10.258 -1.191 10.885 1.00 91.50 93 GLY A C 1
ATOM 757 O O . GLY A 1 93 ? -10.726 -0.074 11.115 1.00 91.50 93 GLY A O 1
ATOM 758 N N . ILE A 1 94 ? -10.782 -2.314 11.367 1.00 92.19 94 ILE A N 1
ATOM 759 C CA . ILE A 1 94 ? -11.933 -2.365 12.266 1.00 92.19 94 ILE A CA 1
ATOM 760 C C . ILE A 1 94 ? -11.539 -3.203 13.481 1.00 92.19 94 ILE A C 1
ATOM 762 O O . ILE A 1 94 ? -11.026 -4.312 13.342 1.00 92.19 94 ILE A O 1
ATOM 766 N N . THR A 1 95 ? -11.748 -2.664 14.677 1.00 88.38 95 THR A N 1
ATOM 767 C CA . THR A 1 95 ? -11.501 -3.371 15.937 1.00 88.38 95 THR A CA 1
ATOM 768 C C . THR A 1 95 ? -12.561 -4.454 16.186 1.00 88.38 95 THR A C 1
ATOM 770 O O . THR A 1 95 ? -13.645 -4.402 15.602 1.00 88.38 95 THR A O 1
ATOM 773 N N . PRO A 1 96 ? -12.324 -5.413 17.102 1.00 89.69 96 PRO A N 1
ATOM 774 C CA . PRO A 1 96 ? -13.323 -6.433 17.439 1.00 89.69 96 PRO A CA 1
ATOM 775 C C . PRO A 1 96 ? -14.672 -5.879 17.930 1.00 89.69 96 PRO A C 1
ATOM 777 O O . PRO A 1 96 ? -15.694 -6.536 17.763 1.00 89.69 96 PRO A O 1
ATOM 780 N N . ASP A 1 97 ? -14.695 -4.676 18.515 1.00 94.94 97 ASP A N 1
ATOM 781 C CA . ASP A 1 97 ? -15.915 -3.970 18.937 1.00 94.94 97 ASP A CA 1
ATOM 782 C C . ASP A 1 97 ? -16.536 -3.086 17.835 1.00 94.94 97 ASP A C 1
ATOM 784 O O . ASP A 1 97 ? -17.476 -2.339 18.102 1.00 94.94 97 ASP A O 1
ATOM 788 N N . GLY A 1 98 ? -16.041 -3.174 16.596 1.00 92.62 98 GLY A N 1
ATOM 789 C CA . GLY A 1 98 ? -16.631 -2.524 15.424 1.00 92.62 98 GLY A CA 1
ATOM 790 C C . GLY A 1 98 ? -16.219 -1.067 15.209 1.00 92.62 98 GLY A C 1
ATOM 791 O O . GLY A 1 98 ? -16.851 -0.370 14.416 1.00 92.62 98 GLY A O 1
ATOM 792 N N . LYS A 1 99 ? -15.178 -0.575 15.891 1.00 94.44 99 LYS A N 1
ATOM 793 C CA . LYS A 1 99 ? -14.679 0.793 15.692 1.00 94.44 99 LYS A CA 1
ATOM 794 C C . LYS A 1 99 ? -13.681 0.840 14.546 1.00 94.44 99 LYS A C 1
ATOM 796 O O . LYS A 1 99 ? -12.802 -0.007 14.438 1.00 94.44 99 LYS A O 1
ATOM 801 N N . THR A 1 100 ? -13.785 1.873 13.719 1.00 94.25 100 THR A N 1
ATOM 802 C CA . THR A 1 100 ? -12.844 2.121 12.624 1.00 94.25 100 THR A CA 1
ATOM 803 C C . THR A 1 100 ? -11.552 2.748 13.140 1.00 94.25 100 THR A C 1
ATOM 805 O O . THR A 1 100 ? -11.588 3.689 13.936 1.00 94.25 100 THR A O 1
ATOM 808 N N . CYS A 1 101 ? -10.414 2.288 12.631 1.00 90.50 101 CYS A N 1
ATOM 809 C CA . CYS A 1 101 ? -9.095 2.861 12.871 1.00 90.50 101 CYS A CA 1
ATOM 810 C C . CYS A 1 101 ? -8.457 3.270 11.543 1.00 90.50 101 CYS A C 1
ATOM 812 O O . CYS A 1 101 ? -8.635 2.587 10.536 1.00 90.50 101 CYS A O 1
ATOM 814 N N . LYS A 1 102 ? -7.697 4.368 11.555 1.00 92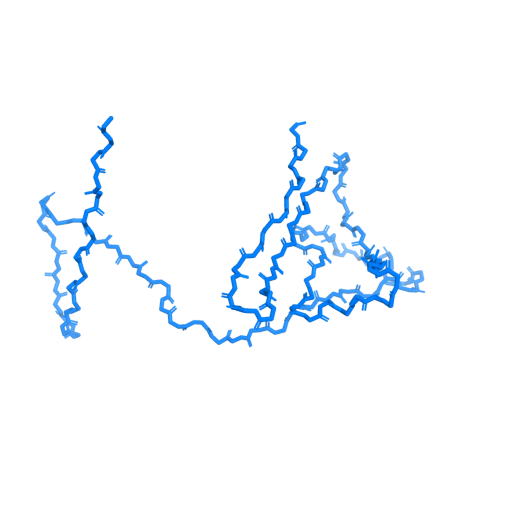.62 102 LYS A N 1
ATOM 815 C CA . LYS A 1 102 ? -6.944 4.852 10.398 1.00 92.62 102 LYS A CA 1
ATOM 816 C C . LYS A 1 102 ? -5.566 5.336 10.827 1.00 92.62 102 LYS A C 1
ATOM 818 O O . LYS A 1 102 ? -5.447 6.100 11.783 1.00 92.62 102 LYS A O 1
ATOM 823 N N . TYR A 1 103 ? -4.551 4.924 10.083 1.00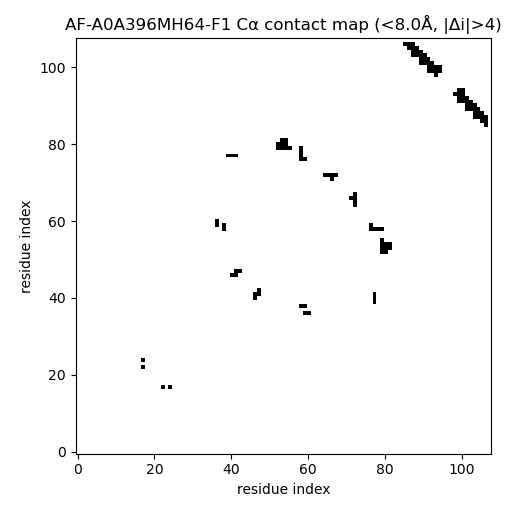 90.50 103 TYR A N 1
ATOM 824 C CA . TYR A 1 103 ? -3.186 5.416 10.173 1.00 90.50 103 TYR A CA 1
ATOM 825 C C . TYR A 1 103 ? -2.750 5.905 8.794 1.00 90.50 103 TYR A C 1
ATOM 827 O O . TYR A 1 103 ? -3.036 5.249 7.793 1.00 90.50 103 TYR A O 1
ATOM 835 N N . GLN A 1 104 ? -2.090 7.062 8.730 1.00 92.50 104 GLN A N 1
ATOM 836 C CA . GLN A 1 104 ? -1.633 7.619 7.463 1.00 92.50 104 GLN A CA 1
ATOM 837 C C . GLN A 1 104 ? -0.282 8.316 7.614 1.00 92.50 104 GLN A C 1
ATOM 839 O O . GLN A 1 104 ? -0.096 9.133 8.516 1.00 92.50 104 GLN A O 1
ATOM 844 N N . ILE A 1 105 ? 0.632 8.015 6.696 1.00 90.56 105 ILE A N 1
ATOM 845 C CA . ILE A 1 105 ? 1.865 8.765 6.468 1.00 90.56 105 IL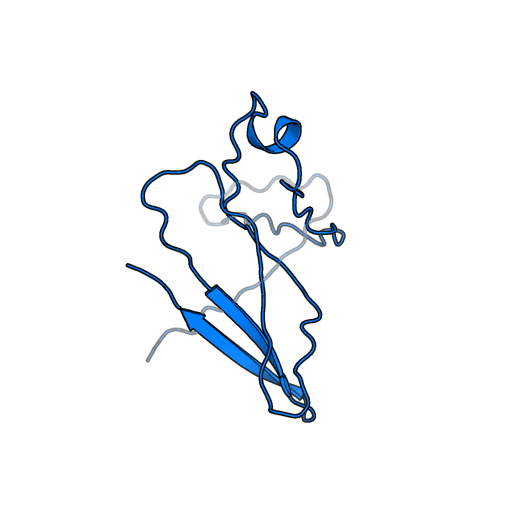E A CA 1
ATOM 846 C C . ILE A 1 105 ? 1.684 9.474 5.131 1.00 90.56 105 ILE A C 1
ATOM 848 O O . ILE A 1 105 ? 1.421 8.817 4.125 1.00 90.56 105 ILE A O 1
ATOM 852 N N . ILE A 1 106 ? 1.788 10.802 5.151 1.00 83.19 106 ILE A N 1
ATOM 853 C CA . ILE A 1 106 ? 1.756 11.639 3.951 1.00 83.19 106 ILE A CA 1
ATOM 854 C C . ILE A 1 106 ? 3.093 12.351 3.883 1.00 83.19 106 ILE A C 1
ATOM 856 O O . ILE A 1 106 ? 3.409 13.157 4.766 1.00 83.19 106 ILE A O 1
ATOM 860 N N . ASN A 1 107 ? 3.871 12.036 2.859 1.00 72.62 107 ASN A N 1
ATOM 861 C CA . ASN A 1 107 ? 5.117 12.741 2.610 1.00 72.62 107 ASN A CA 1
ATOM 862 C C . ASN A 1 107 ? 4.785 14.028 1.834 1.00 72.62 107 ASN A C 1
ATOM 864 O O . ASN A 1 107 ? 3.982 14.013 0.904 1.00 72.62 107 ASN A O 1
ATOM 868 N N . LYS A 1 108 ? 5.299 15.162 2.325 1.00 56.59 108 LYS A N 1
ATOM 869 C CA . LYS A 1 108 ? 5.105 16.495 1.735 1.00 56.59 108 LYS A CA 1
ATOM 870 C C . LYS A 1 108 ? 6.335 16.934 0.954 1.00 56.59 108 LYS A C 1
ATOM 872 O O . LYS A 1 108 ? 7.456 16.506 1.320 1.00 56.59 108 LYS A O 1
#

pLDDT: mean 79.2, std 13.4, range [37.03, 94.94]

Foldseek 3Di:
DDDDDDDDDDDDDPPDDDDDPVDDDDDDPPDDPDDDDDADDPPDPVSVVPPDFFPDPDFDDDPDFDADPVRHGDDDTDDTPDPPDDDKDKDWDADPVGDIDIDIDDDD

Mean predicted aligned error: 13.02 Å